Protein AF-A0A845RAY7-F1 (afdb_monomer)

Structure (mmCIF, N/CA/C/O backbone):
data_AF-A0A845RAY7-F1
#
_entry.id   AF-A0A845RAY7-F1
#
loop_
_atom_site.group_PDB
_atom_site.id
_atom_site.type_symbol
_atom_site.label_atom_id
_atom_site.label_alt_id
_atom_site.label_comp_id
_atom_site.label_asym_id
_atom_site.label_entity_id
_atom_site.label_seq_id
_atom_site.pdbx_PDB_ins_code
_atom_site.Cartn_x
_atom_site.Cartn_y
_atom_site.Cartn_z
_atom_site.occupancy
_atom_site.B_iso_or_equiv
_atom_site.auth_seq_id
_atom_site.auth_comp_id
_atom_site.auth_asym_id
_atom_site.auth_atom_id
_atom_site.pdbx_PDB_model_num
ATOM 1 N N . MET A 1 1 ? 12.019 12.726 -6.704 1.00 44.91 1 MET A N 1
ATOM 2 C CA . MET A 1 1 ? 11.540 12.089 -5.455 1.00 44.91 1 MET A CA 1
ATOM 3 C C . MET A 1 1 ? 12.172 10.706 -5.359 1.00 44.91 1 MET A C 1
ATOM 5 O O . MET A 1 1 ? 12.084 9.964 -6.328 1.00 44.91 1 MET A O 1
ATOM 9 N N . LYS A 1 2 ? 12.886 10.389 -4.271 1.00 53.84 2 LYS A N 1
ATOM 10 C CA . LYS A 1 2 ? 13.526 9.072 -4.079 1.00 53.84 2 LYS A CA 1
ATOM 11 C C . LYS A 1 2 ? 12.420 8.017 -3.952 1.00 53.84 2 LYS A C 1
ATOM 13 O O . LYS A 1 2 ? 11.551 8.180 -3.101 1.00 53.84 2 LYS A O 1
ATOM 18 N N . GLN A 1 3 ? 12.427 6.979 -4.790 1.00 65.56 3 GLN A N 1
ATOM 19 C CA . GLN A 1 3 ? 11.475 5.876 -4.636 1.00 65.56 3 GLN A CA 1
ATOM 20 C C . GLN A 1 3 ? 11.758 5.159 -3.313 1.00 65.56 3 GLN A C 1
ATOM 22 O O . GLN A 1 3 ? 12.900 4.795 -3.019 1.00 65.56 3 GLN A O 1
ATOM 27 N N . VAL A 1 4 ? 10.724 5.009 -2.487 1.00 82.19 4 VAL A N 1
ATOM 28 C CA . VAL A 1 4 ? 10.810 4.272 -1.222 1.00 82.19 4 VAL A CA 1
ATOM 29 C C . VAL A 1 4 ? 11.027 2.799 -1.559 1.00 82.19 4 VAL A C 1
ATOM 31 O O . VAL A 1 4 ? 10.381 2.280 -2.461 1.00 82.19 4 VAL A O 1
ATOM 34 N N . SER A 1 5 ? 11.944 2.112 -0.872 1.00 91.00 5 SER A N 1
ATOM 35 C CA . SER A 1 5 ? 12.166 0.683 -1.134 1.00 91.00 5 SER A CA 1
ATOM 36 C C . SER A 1 5 ? 10.976 -0.164 -0.672 1.00 91.00 5 SER A C 1
ATOM 38 O O . SER A 1 5 ? 10.318 0.177 0.312 1.00 91.00 5 SER A O 1
ATOM 40 N N . PHE A 1 6 ? 10.760 -1.319 -1.313 1.00 92.31 6 PHE A N 1
ATOM 41 C CA . PHE A 1 6 ? 9.710 -2.272 -0.932 1.00 92.31 6 PHE A CA 1
ATOM 42 C C . PHE A 1 6 ? 9.711 -2.595 0.567 1.00 92.31 6 PHE A C 1
ATOM 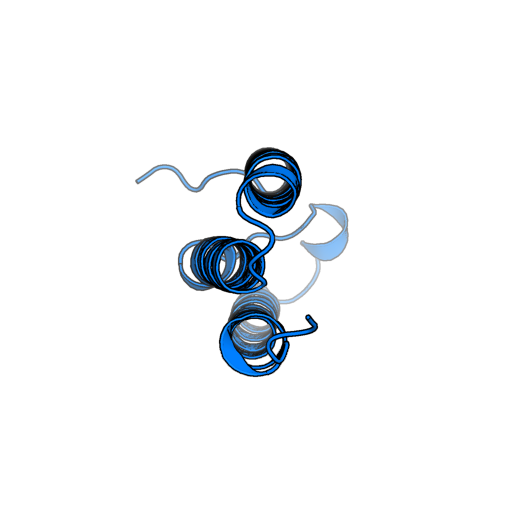44 O O . PHE A 1 6 ? 8.670 -2.532 1.211 1.00 92.31 6 PHE A O 1
ATOM 51 N N . LYS A 1 7 ? 10.890 -2.858 1.152 1.00 93.56 7 LYS A N 1
ATOM 52 C CA . LYS A 1 7 ? 11.021 -3.154 2.588 1.00 93.56 7 LYS A CA 1
ATOM 53 C C . LYS A 1 7 ? 10.478 -2.018 3.451 1.00 93.56 7 LYS A C 1
ATOM 55 O O . LYS A 1 7 ? 9.680 -2.257 4.348 1.00 93.56 7 LYS A O 1
ATOM 60 N N . VAL A 1 8 ? 10.892 -0.785 3.162 1.00 94.25 8 VAL A N 1
ATOM 61 C CA . VAL A 1 8 ? 10.452 0.396 3.918 1.00 94.25 8 VAL A CA 1
ATOM 62 C C . VAL A 1 8 ? 8.946 0.599 3.761 1.00 94.25 8 VAL A C 1
ATOM 64 O O . VAL A 1 8 ? 8.263 0.850 4.746 1.00 94.25 8 VAL A O 1
ATOM 67 N N . GLN A 1 9 ? 8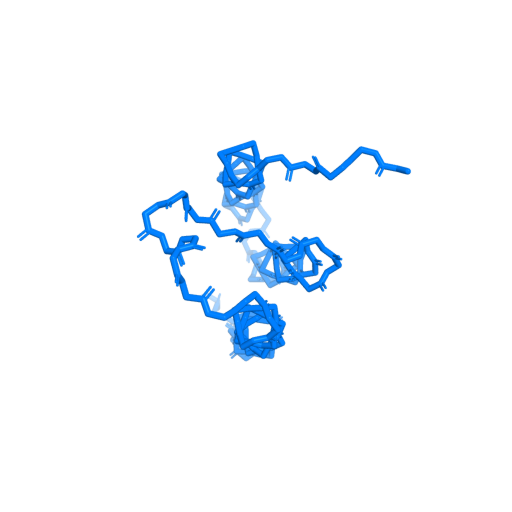.410 0.420 2.553 1.00 95.12 9 GLN A N 1
ATOM 68 C CA . GLN A 1 9 ? 6.979 0.566 2.299 1.00 95.12 9 GLN A CA 1
ATOM 69 C C . GLN A 1 9 ? 6.134 -0.476 3.046 1.00 95.12 9 GLN A C 1
ATOM 71 O O . GLN A 1 9 ? 5.078 -0.143 3.584 1.00 95.12 9 GLN A O 1
ATOM 76 N N . VAL A 1 10 ? 6.623 -1.715 3.145 1.00 95.25 10 VAL A N 1
ATOM 77 C CA . VAL A 1 10 ? 6.002 -2.767 3.962 1.00 95.25 10 VAL A CA 1
ATOM 78 C C . VAL A 1 10 ? 6.047 -2.408 5.449 1.00 95.25 10 VAL A C 1
ATOM 80 O O . V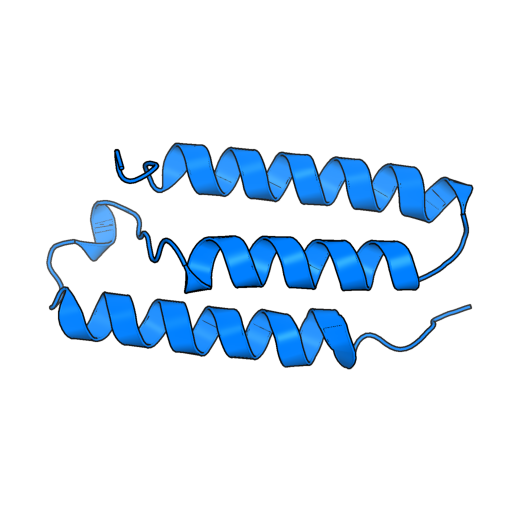AL A 1 10 ? 5.021 -2.520 6.113 1.00 95.25 10 VAL A O 1
ATOM 83 N N . TYR A 1 11 ? 7.175 -1.914 5.972 1.00 96.38 11 TYR A N 1
ATOM 84 C CA . TYR A 1 11 ? 7.254 -1.477 7.374 1.00 96.38 11 TYR A CA 1
ATOM 85 C C . TYR A 1 11 ? 6.308 -0.315 7.684 1.00 96.38 11 TYR A C 1
ATOM 87 O O . TYR A 1 11 ? 5.635 -0.343 8.712 1.00 96.38 11 TYR A O 1
ATOM 95 N N . ILE A 1 12 ? 6.207 0.671 6.788 1.00 96.06 12 ILE A N 1
ATOM 96 C CA . ILE A 1 12 ? 5.243 1.772 6.920 1.00 96.06 12 ILE A CA 1
ATOM 97 C C . ILE A 1 12 ? 3.815 1.219 6.929 1.00 96.06 12 ILE A C 1
ATOM 99 O O . ILE A 1 12 ? 3.024 1.585 7.792 1.00 96.06 12 ILE A O 1
ATOM 103 N N . SER A 1 13 ? 3.495 0.302 6.013 1.00 95.75 13 SER A N 1
ATOM 104 C CA . SER A 1 13 ? 2.160 -0.305 5.933 1.00 95.75 13 SER A CA 1
ATOM 105 C C . SER A 1 13 ? 1.813 -1.090 7.198 1.00 95.75 13 SER A C 1
ATOM 107 O O . SER A 1 13 ? 0.699 -0.981 7.703 1.00 95.75 13 SER A O 1
ATOM 109 N N . LEU A 1 14 ? 2.775 -1.833 7.752 1.00 96.19 14 LEU A N 1
ATOM 110 C CA . LEU A 1 14 ? 2.611 -2.556 9.010 1.00 96.19 14 LEU A CA 1
ATOM 111 C C . LEU A 1 14 ? 2.397 -1.596 10.187 1.00 96.19 14 LEU A C 1
ATOM 113 O O . LEU A 1 14 ? 1.504 -1.820 10.998 1.00 96.19 14 LEU A O 1
ATOM 117 N N . ALA A 1 15 ? 3.169 -0.509 10.261 1.00 96.31 15 ALA A N 1
ATOM 118 C CA . ALA A 1 15 ? 2.995 0.510 11.292 1.00 96.31 15 ALA A CA 1
ATOM 119 C C . ALA A 1 15 ? 1.606 1.166 11.211 1.00 96.31 15 ALA A C 1
ATOM 121 O O . ALA A 1 15 ? 0.934 1.297 12.232 1.00 96.31 15 ALA A O 1
ATOM 122 N N . VAL A 1 16 ? 1.140 1.507 10.001 1.00 95.44 16 VAL A N 1
ATOM 123 C CA . VAL A 1 16 ? -0.221 2.023 9.773 1.00 95.44 16 VAL A CA 1
ATOM 124 C C . VAL A 1 16 ? -1.263 1.023 10.263 1.00 95.44 16 VAL A C 1
ATOM 126 O O . VAL A 1 16 ? -2.168 1.419 10.993 1.00 95.44 16 VAL A O 1
ATOM 129 N N . LEU A 1 17 ? -1.117 -0.261 9.924 1.00 93.50 17 LEU A N 1
ATOM 130 C CA . LEU A 1 17 ? -2.047 -1.313 10.334 1.00 93.50 17 LEU A CA 1
ATOM 131 C C . LEU A 1 17 ? -2.131 -1.443 11.864 1.00 93.50 17 LEU A C 1
ATOM 133 O O . LEU A 1 17 ? -3.230 -1.492 12.413 1.00 93.50 17 LEU A O 1
ATOM 137 N N . VAL A 1 18 ? -0.987 -1.440 12.558 1.00 94.69 18 VAL A N 1
ATOM 138 C CA . VAL A 1 18 ? -0.931 -1.501 14.029 1.00 94.69 18 VAL A CA 1
ATOM 139 C C . VAL A 1 18 ? -1.590 -0.271 14.654 1.00 94.69 18 VAL A C 1
ATOM 141 O O . VAL A 1 18 ? -2.434 -0.418 15.536 1.00 94.69 18 VAL A O 1
ATOM 144 N N . CYS A 1 19 ? -1.266 0.936 14.181 1.00 93.75 19 CYS A N 1
ATOM 145 C CA . CYS A 1 19 ? -1.869 2.171 14.689 1.00 93.75 19 CYS A CA 1
ATOM 146 C C . CYS A 1 19 ? -3.389 2.178 14.498 1.00 93.75 19 CYS A C 1
ATOM 148 O O . CYS A 1 19 ? -4.135 2.464 15.430 1.00 93.75 19 CYS A O 1
ATOM 150 N N . VAL A 1 20 ? -3.849 1.821 13.302 1.00 91.69 20 VAL A N 1
ATOM 151 C CA . VAL A 1 20 ? -5.269 1.750 12.948 1.00 91.69 20 VAL A CA 1
ATOM 152 C C . VAL A 1 20 ? -6.009 0.711 13.786 1.00 91.69 20 VAL A C 1
ATOM 154 O O . VAL A 1 20 ? -7.127 0.975 14.222 1.00 91.69 20 VAL A O 1
ATOM 157 N N . PHE A 1 21 ? -5.390 -0.437 14.061 1.00 89.69 21 PHE A N 1
ATOM 158 C CA . PHE A 1 21 ? -5.965 -1.464 14.926 1.00 89.69 21 PHE A CA 1
ATOM 159 C C . PHE A 1 21 ? -6.118 -0.972 16.371 1.00 89.69 21 PHE A C 1
ATOM 161 O O . PHE A 1 21 ? -7.202 -1.074 16.945 1.00 89.69 21 PHE A O 1
ATOM 168 N N . VAL A 1 22 ? -5.060 -0.382 16.939 1.00 91.44 22 VAL A N 1
ATOM 169 C CA . VAL A 1 22 ? -5.076 0.164 18.305 1.00 91.44 22 VAL A CA 1
ATOM 170 C C . VAL A 1 22 ? -6.125 1.270 18.430 1.00 91.44 22 VAL A C 1
ATOM 172 O O . VAL A 1 22 ? -6.957 1.219 19.331 1.00 91.44 22 VAL A O 1
ATOM 175 N N . ILE A 1 23 ? -6.145 2.232 17.502 1.00 89.19 23 ILE A N 1
ATOM 176 C CA . ILE A 1 23 ? -7.140 3.316 17.489 1.00 89.19 23 ILE A CA 1
ATOM 177 C C . ILE A 1 23 ? -8.551 2.743 17.299 1.00 89.19 23 ILE A C 1
ATOM 179 O O . ILE A 1 23 ? -9.471 3.127 18.018 1.00 89.19 23 ILE A O 1
ATOM 183 N N . GLY A 1 24 ? -8.727 1.789 16.384 1.00 86.31 24 GLY A N 1
ATOM 184 C CA . GLY A 1 24 ? -10.006 1.120 16.151 1.00 86.31 24 GLY A CA 1
ATOM 185 C C . GLY A 1 24 ? -10.577 0.473 17.415 1.00 86.31 24 GLY A C 1
ATOM 186 O O . GLY A 1 24 ? -11.780 0.568 17.649 1.00 86.31 24 GLY A O 1
ATOM 187 N N . GLN A 1 25 ? -9.722 -0.092 18.273 1.00 84.56 25 GLN A N 1
ATOM 188 C CA . GLN A 1 25 ? -10.141 -0.687 19.544 1.00 84.56 25 GLN A CA 1
ATOM 189 C C . GLN A 1 25 ? -10.685 0.348 20.540 1.00 84.56 25 GLN A C 1
ATOM 191 O O . GLN A 1 25 ? -11.641 0.066 21.263 1.00 84.56 25 GLN A O 1
ATOM 196 N N . PHE A 1 26 ? -10.120 1.558 20.563 1.00 85.69 26 PHE A N 1
ATOM 197 C CA . PHE A 1 26 ? -10.616 2.642 21.416 1.00 85.69 26 PHE A CA 1
ATOM 198 C C . PHE A 1 26 ? -11.915 3.249 20.886 1.00 85.69 26 PHE A C 1
ATOM 200 O O . PHE A 1 26 ? -12.839 3.500 21.658 1.00 85.69 26 PHE A O 1
ATOM 207 N N . PHE A 1 27 ? -11.998 3.474 19.573 1.00 80.75 27 PHE A N 1
ATOM 208 C CA . PHE A 1 27 ? -13.141 4.149 18.956 1.00 80.75 27 PHE A CA 1
ATOM 209 C C . PHE A 1 27 ? -14.313 3.211 18.644 1.00 80.75 27 PHE A C 1
ATOM 211 O O . PHE A 1 27 ? -15.390 3.711 18.333 1.00 80.75 27 PHE A O 1
ATOM 218 N N . LYS A 1 28 ? -14.124 1.882 18.707 1.00 74.88 28 LYS A N 1
ATOM 219 C CA . LYS A 1 28 ? -15.134 0.853 18.382 1.00 74.88 28 LYS A CA 1
ATOM 220 C C . LYS A 1 28 ? -15.849 1.108 17.047 1.00 74.88 28 LYS A C 1
ATOM 222 O O . LYS A 1 28 ? -17.045 0.877 16.909 1.00 74.88 28 LYS A O 1
ATOM 227 N N . THR A 1 29 ? -15.121 1.633 16.062 1.00 74.75 29 THR A N 1
ATOM 228 C CA . THR A 1 29 ? -15.660 1.951 14.735 1.00 74.75 29 THR A CA 1
ATOM 229 C C . THR A 1 29 ? -14.820 1.290 13.651 1.00 74.75 29 THR A C 1
ATOM 231 O O . THR A 1 29 ? -13.599 1.448 13.600 1.00 74.75 29 THR A O 1
ATOM 234 N N . GLY A 1 30 ? -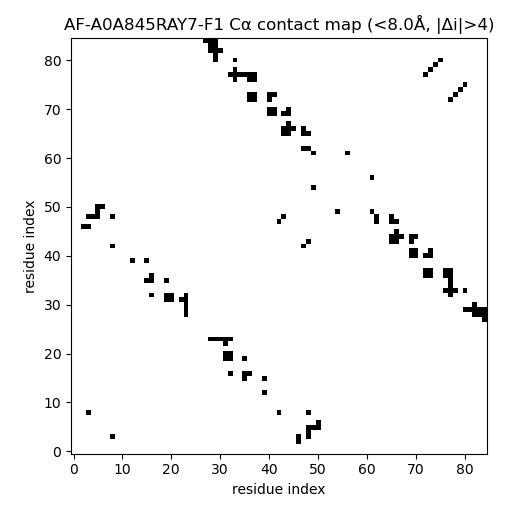15.484 0.601 12.719 1.00 75.38 30 GLY A N 1
ATOM 235 C CA . GLY A 1 30 ? -14.835 0.039 11.526 1.00 75.38 30 GLY A CA 1
ATOM 236 C C . GLY A 1 30 ? -14.272 1.103 10.572 1.00 75.38 30 GLY A C 1
ATOM 237 O O . GLY A 1 30 ? -13.407 0.809 9.754 1.00 75.38 30 GLY A O 1
ATOM 238 N N . LEU A 1 31 ? -14.694 2.366 10.714 1.00 83.69 31 LEU A N 1
ATOM 239 C CA . LEU A 1 31 ? -14.236 3.484 9.881 1.00 83.69 31 LEU A CA 1
ATOM 240 C C . LEU A 1 31 ? -12.717 3.679 9.914 1.00 83.69 31 LEU A C 1
ATOM 242 O O . LEU A 1 31 ? -12.111 3.942 8.878 1.00 83.69 31 LEU A O 1
ATOM 246 N N . VAL A 1 32 ? -12.093 3.532 11.086 1.00 87.62 32 VAL A N 1
ATOM 247 C CA . VAL A 1 32 ? -10.642 3.717 11.235 1.00 87.62 32 VAL A CA 1
ATOM 248 C C . VAL A 1 32 ? -9.883 2.641 10.452 1.00 87.62 32 VAL A C 1
ATOM 250 O O . VAL A 1 32 ? -8.897 2.944 9.781 1.00 87.62 32 VAL A O 1
ATOM 253 N N . GLN A 1 33 ? -10.386 1.402 10.473 1.00 87.12 33 GLN A N 1
ATOM 254 C CA . GLN A 1 33 ? -9.826 0.280 9.715 1.00 87.12 33 GLN A CA 1
ATOM 255 C C . GLN A 1 33 ? -9.933 0.511 8.210 1.00 87.12 33 GLN A C 1
ATOM 257 O O . GLN A 1 33 ? -8.939 0.375 7.494 1.00 87.12 33 GLN A O 1
ATOM 262 N N . ASN A 1 34 ? -11.100 0.958 7.752 1.00 90.12 34 ASN A N 1
ATOM 263 C CA . ASN A 1 34 ? -11.353 1.295 6.354 1.00 90.12 34 ASN A CA 1
ATOM 264 C C . ASN A 1 34 ? -10.385 2.376 5.850 1.00 90.12 34 ASN A C 1
ATOM 266 O O . ASN A 1 34 ? -9.738 2.199 4.816 1.00 90.12 34 ASN A O 1
ATOM 270 N N . ILE A 1 35 ? -10.201 3.459 6.615 1.00 91.19 35 ILE A N 1
ATOM 271 C CA . ILE A 1 35 ? -9.234 4.518 6.283 1.00 91.19 35 ILE A CA 1
ATOM 272 C C . ILE A 1 35 ? -7.808 3.954 6.216 1.00 91.19 35 ILE A C 1
ATOM 274 O O . ILE A 1 35 ? -7.070 4.271 5.282 1.00 91.19 35 ILE A O 1
ATOM 278 N N . GLY A 1 36 ? -7.424 3.083 7.153 1.00 93.44 36 GLY A N 1
ATOM 279 C CA . GLY A 1 36 ? -6.118 2.420 7.142 1.00 93.44 36 GLY A CA 1
ATOM 280 C C . GLY A 1 36 ? -5.850 1.643 5.855 1.00 93.44 36 GLY A C 1
ATOM 281 O O . GLY A 1 36 ? -4.793 1.802 5.239 1.00 93.44 36 GLY A O 1
ATOM 282 N N . TRP A 1 37 ? -6.827 0.858 5.401 1.00 94.50 37 TRP A N 1
ATOM 283 C CA . TRP A 1 37 ? -6.726 0.114 4.145 1.00 94.50 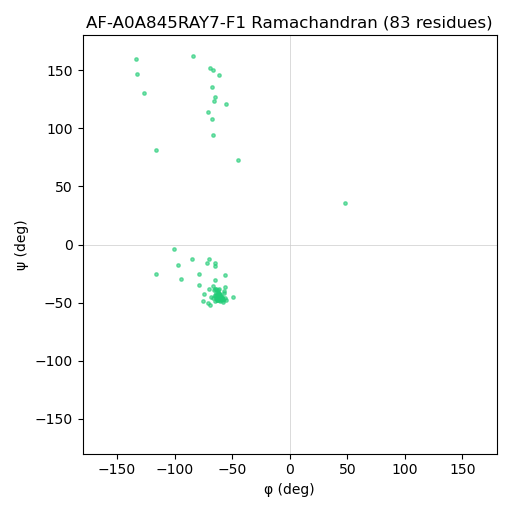37 TRP A CA 1
ATOM 284 C C . TRP A 1 37 ? -6.642 1.022 2.919 1.00 94.50 37 TRP A C 1
ATOM 286 O O . TRP A 1 37 ? -5.850 0.745 2.015 1.00 94.50 37 TRP A O 1
ATOM 296 N N . ILE A 1 38 ? -7.388 2.133 2.903 1.00 95.25 38 ILE A N 1
ATOM 297 C CA . ILE A 1 38 ? -7.294 3.139 1.834 1.00 95.25 38 ILE A CA 1
ATOM 298 C C . ILE A 1 38 ? -5.881 3.731 1.783 1.00 95.25 38 ILE A C 1
ATOM 300 O O . ILE A 1 38 ? -5.291 3.811 0.704 1.00 95.25 38 ILE A O 1
ATOM 304 N N . VAL A 1 39 ? -5.307 4.097 2.934 1.00 95.75 39 VAL A N 1
ATOM 305 C CA . VAL A 1 39 ? -3.944 4.648 3.022 1.00 95.75 39 VAL A CA 1
ATOM 306 C C . VAL A 1 39 ? -2.909 3.646 2.505 1.00 95.75 39 VAL A C 1
ATOM 308 O O . VAL A 1 39 ? -2.069 4.010 1.680 1.00 95.75 39 VAL A O 1
ATOM 311 N N . ILE A 1 40 ? -2.986 2.381 2.933 1.00 95.75 40 ILE A N 1
ATOM 312 C CA . ILE A 1 40 ? -2.078 1.322 2.464 1.00 95.75 40 ILE A CA 1
ATOM 313 C C . ILE A 1 40 ? -2.226 1.117 0.951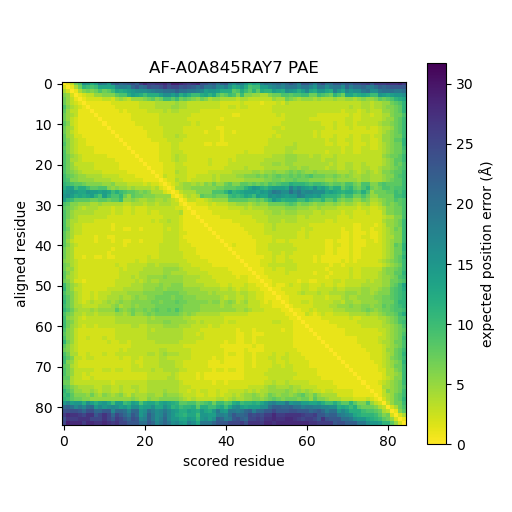 1.00 95.75 40 ILE A C 1
ATOM 315 O O . ILE A 1 40 ? -1.229 1.075 0.230 1.00 95.75 40 ILE A O 1
ATOM 319 N N . GLY A 1 41 ? -3.456 1.036 0.444 1.00 96.00 41 GLY A N 1
ATOM 320 C CA . GLY A 1 41 ? -3.707 0.897 -0.987 1.00 96.00 41 GLY A CA 1
ATOM 321 C C . GLY A 1 41 ? -3.127 2.059 -1.800 1.00 96.00 41 GLY A C 1
ATOM 322 O O . GLY A 1 41 ? -2.417 1.827 -2.779 1.00 96.00 41 GLY A O 1
ATOM 323 N N . LEU A 1 42 ? -3.338 3.305 -1.363 1.00 96.44 42 LEU A N 1
ATOM 324 C CA . LEU A 1 42 ? -2.792 4.500 -2.019 1.00 96.44 42 LEU A CA 1
ATOM 325 C C . LEU A 1 42 ? -1.260 4.514 -2.038 1.00 96.44 42 LEU A C 1
ATOM 327 O O . LEU A 1 42 ? -0.668 4.898 -3.049 1.00 96.44 42 LEU A O 1
ATOM 331 N N . LEU A 1 43 ? -0.618 4.053 -0.963 1.00 95.50 43 LEU A N 1
ATOM 332 C CA . LEU A 1 43 ? 0.840 3.954 -0.863 1.00 95.50 43 LEU A CA 1
ATOM 333 C C . LEU A 1 43 ? 1.421 3.125 -2.022 1.00 95.50 43 LEU A C 1
ATOM 335 O O . LEU A 1 43 ? 2.346 3.566 -2.706 1.00 95.50 43 LEU A O 1
ATOM 339 N N . PHE A 1 44 ? 0.832 1.955 -2.287 1.00 95.38 44 PHE A N 1
ATOM 340 C CA . PHE A 1 44 ? 1.243 1.067 -3.381 1.00 95.38 44 PHE A CA 1
ATOM 341 C C . PHE A 1 44 ? 0.736 1.513 -4.760 1.00 95.38 44 PHE A C 1
ATOM 343 O O . PHE A 1 44 ? 1.383 1.224 -5.766 1.00 95.38 44 PHE A O 1
ATOM 350 N N . LEU A 1 45 ? -0.365 2.266 -4.827 1.00 96.06 45 LEU A N 1
ATOM 351 C CA . LEU A 1 45 ? -0.862 2.837 -6.080 1.00 96.06 45 LEU A CA 1
ATOM 352 C C . LEU A 1 45 ? 0.086 3.923 -6.616 1.00 96.06 45 LEU A C 1
ATOM 354 O O . LEU A 1 45 ? 0.416 3.944 -7.810 1.00 96.06 45 LEU A O 1
ATOM 358 N N . ILE A 1 46 ? 0.529 4.814 -5.721 1.00 94.38 46 ILE A N 1
ATOM 359 C CA . ILE A 1 46 ? 1.420 5.941 -6.023 1.00 94.38 46 ILE A CA 1
ATOM 360 C C . ILE A 1 46 ? 2.854 5.447 -6.216 1.00 94.38 46 ILE A C 1
ATOM 362 O O . ILE A 1 46 ? 3.488 5.788 -7.218 1.00 94.38 46 ILE A O 1
ATOM 366 N N . ASN A 1 47 ? 3.348 4.618 -5.291 1.00 94.25 47 ASN A N 1
ATOM 367 C CA . ASN A 1 47 ? 4.687 4.040 -5.341 1.00 94.25 47 ASN A CA 1
ATOM 368 C C . ASN A 1 47 ? 4.604 2.506 -5.463 1.00 94.25 47 ASN A C 1
ATOM 370 O O . ASN A 1 47 ? 4.708 1.796 -4.458 1.00 94.25 47 ASN A O 1
ATOM 374 N N . PRO A 1 48 ? 4.390 1.976 -6.680 1.00 93.81 48 PRO A N 1
ATOM 375 C CA . PRO A 1 48 ? 4.337 0.540 -6.903 1.00 93.81 48 PRO A CA 1
ATOM 376 C C . PRO A 1 48 ? 5.736 -0.056 -6.758 1.00 93.81 48 PRO A C 1
ATOM 378 O O . PRO A 1 48 ? 6.628 0.228 -7.554 1.00 93.81 48 PRO A O 1
ATOM 381 N N . VAL A 1 49 ? 5.914 -0.881 -5.729 1.00 94.50 49 VAL A N 1
ATOM 382 C CA . VAL A 1 49 ? 7.190 -1.509 -5.368 1.00 94.50 49 VAL A CA 1
ATOM 383 C C . VAL A 1 49 ? 7.001 -2.995 -5.105 1.00 94.50 49 VAL A C 1
ATOM 385 O O . VAL A 1 49 ? 5.965 -3.418 -4.594 1.00 94.50 49 VAL A O 1
ATOM 388 N N . TRP A 1 50 ? 8.018 -3.788 -5.430 1.00 94.31 50 TRP A N 1
ATOM 389 C CA . TRP A 1 50 ? 8.010 -5.248 -5.324 1.00 94.31 50 TRP A CA 1
ATOM 390 C C . TRP A 1 50 ? 9.293 -5.770 -4.664 1.00 94.31 50 TRP A C 1
ATOM 392 O O . TRP A 1 50 ? 10.307 -5.063 -4.618 1.00 94.31 50 TRP A O 1
ATOM 402 N N . PRO A 1 51 ? 9.284 -7.001 -4.121 1.00 93.62 51 PRO A N 1
ATOM 403 C CA . PRO A 1 51 ? 10.499 -7.618 -3.610 1.00 93.62 51 PRO A CA 1
ATOM 404 C C . PRO A 1 51 ? 11.482 -7.916 -4.750 1.00 93.62 51 PRO A C 1
ATOM 406 O O . PRO A 1 51 ? 11.080 -8.259 -5.859 1.00 93.62 51 PRO A O 1
ATOM 409 N N . LYS A 1 52 ? 12.787 -7.882 -4.449 1.00 91.12 52 LYS A N 1
ATOM 410 C CA . LYS A 1 52 ? 13.852 -8.200 -5.422 1.00 91.1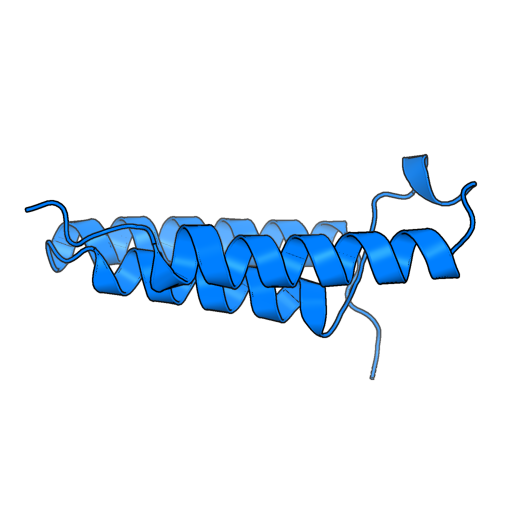2 52 LYS A CA 1
ATOM 411 C C . LYS A 1 52 ? 13.704 -9.587 -6.060 1.00 91.12 52 LYS A C 1
ATOM 413 O O . LYS A 1 52 ? 14.144 -9.792 -7.180 1.00 91.12 52 LYS A O 1
ATOM 418 N N . SER A 1 53 ? 13.063 -10.530 -5.370 1.00 92.69 53 SER A N 1
ATOM 419 C CA . SER A 1 53 ? 12.779 -11.870 -5.896 1.00 92.69 53 SER A CA 1
ATOM 420 C C . SER A 1 53 ? 11.822 -11.879 -7.092 1.00 92.69 53 SER A C 1
ATOM 422 O O . SER A 1 53 ? 11.789 -12.869 -7.812 1.00 92.69 53 SER A O 1
ATOM 424 N N . ALA A 1 54 ? 11.053 -10.808 -7.313 1.00 91.38 54 ALA A N 1
ATOM 425 C CA . ALA A 1 54 ? 10.154 -10.657 -8.456 1.00 91.38 54 ALA A CA 1
ATOM 426 C C . ALA A 1 54 ? 10.740 -9.772 -9.572 1.00 91.38 54 ALA A C 1
ATOM 428 O O . ALA A 1 54 ? 10.124 -9.639 -10.624 1.00 91.38 54 ALA A O 1
ATOM 429 N N . ASP A 1 55 ? 11.921 -9.181 -9.362 1.00 91.56 55 ASP A N 1
ATOM 430 C CA . ASP A 1 55 ? 12.493 -8.139 -10.228 1.00 91.56 55 ASP A CA 1
ATOM 431 C C . ASP A 1 55 ? 12.955 -8.646 -11.606 1.00 91.56 55 ASP A C 1
ATOM 433 O O . ASP A 1 55 ? 13.206 -7.853 -12.507 1.00 91.56 55 ASP A O 1
ATOM 437 N N . TRP A 1 56 ? 13.032 -9.970 -11.780 1.00 92.00 56 TRP A N 1
ATOM 438 C CA . TRP A 1 56 ? 13.321 -10.634 -13.056 1.00 92.00 56 TRP A CA 1
ATOM 439 C C . TRP A 1 56 ? 12.157 -10.564 -14.056 1.00 92.00 56 TRP A C 1
ATOM 441 O O . TRP A 1 56 ? 12.345 -10.851 -15.238 1.00 92.00 56 TRP A O 1
ATOM 451 N N . ARG A 1 57 ? 10.944 -10.226 -13.599 1.00 92.44 57 ARG A N 1
ATOM 452 C CA . ARG A 1 57 ? 9.753 -10.114 -14.450 1.00 92.44 57 ARG A CA 1
ATOM 453 C C . ARG A 1 57 ? 9.687 -8.738 -15.116 1.00 92.44 57 ARG A C 1
ATOM 455 O O . ARG A 1 57 ? 10.310 -7.791 -14.658 1.00 92.44 57 ARG A O 1
ATOM 462 N N . ASN A 1 58 ? 8.895 -8.604 -16.180 1.00 95.81 58 ASN A N 1
ATOM 463 C CA . ASN A 1 58 ? 8.664 -7.323 -16.844 1.00 95.81 58 ASN A CA 1
ATOM 464 C C . ASN A 1 58 ? 8.150 -6.253 -15.853 1.00 95.81 58 ASN A C 1
ATOM 466 O O . ASN A 1 58 ? 7.097 -6.413 -15.227 1.00 95.81 58 ASN A O 1
ATOM 470 N N . HIS A 1 59 ? 8.891 -5.149 -15.732 1.00 93.31 59 HIS A N 1
ATOM 471 C CA . HIS A 1 59 ? 8.599 -4.058 -14.796 1.00 93.31 59 HIS A CA 1
ATOM 472 C C . HIS A 1 59 ? 7.283 -3.340 -15.107 1.00 93.31 59 HIS A C 1
ATOM 474 O O . HIS A 1 59 ? 6.598 -2.905 -14.179 1.00 93.31 59 HIS A O 1
ATOM 480 N N . ASP A 1 60 ? 6.875 -3.266 -16.375 1.00 95.62 60 ASP A N 1
ATOM 481 C CA . ASP A 1 60 ? 5.596 -2.662 -16.755 1.00 95.62 60 ASP A CA 1
ATOM 482 C C . ASP A 1 60 ? 4.412 -3.528 -16.319 1.00 95.62 60 ASP A C 1
ATOM 484 O O . ASP A 1 60 ? 3.396 -3.005 -15.848 1.00 95.62 60 ASP A O 1
ATOM 488 N N . GLU A 1 61 ? 4.544 -4.853 -16.418 1.00 95.38 61 GLU A N 1
ATOM 489 C CA . GLU A 1 61 ? 3.540 -5.791 -15.906 1.00 95.38 61 GLU A CA 1
ATOM 490 C C . GLU A 1 61 ? 3.454 -5.738 -14.384 1.00 95.38 61 GLU A C 1
ATOM 492 O O . GLU A 1 61 ? 2.354 -5.645 -13.840 1.00 95.38 61 GLU A O 1
ATOM 497 N N . LEU A 1 62 ? 4.599 -5.749 -13.694 1.00 95.38 62 LEU A N 1
ATOM 498 C CA . LEU A 1 62 ? 4.656 -5.651 -12.232 1.00 95.38 62 LEU A CA 1
ATOM 499 C C . LEU A 1 62 ? 4.004 -4.360 -11.742 1.00 95.38 62 LEU A C 1
ATOM 501 O O . LEU A 1 62 ? 3.151 -4.384 -10.853 1.00 95.38 62 LEU A O 1
ATOM 505 N N . LYS A 1 63 ? 4.346 -3.232 -12.368 1.00 95.88 63 LYS A N 1
ATOM 506 C CA . LYS A 1 63 ? 3.780 -1.925 -12.042 1.00 95.88 63 LYS A CA 1
ATOM 507 C C . LYS A 1 63 ? 2.267 -1.893 -12.245 1.00 95.88 63 LYS A C 1
ATOM 509 O O . LYS A 1 63 ? 1.553 -1.377 -11.384 1.00 95.88 63 LYS A O 1
ATOM 514 N N . LYS A 1 64 ? 1.767 -2.441 -13.358 1.00 96.62 64 LYS A N 1
ATOM 515 C CA . LYS A 1 64 ? 0.321 -2.556 -13.613 1.00 96.62 64 LYS A CA 1
ATOM 516 C C . LYS A 1 64 ? -0.352 -3.464 -12.587 1.00 96.62 64 LYS A C 1
ATOM 518 O O . LYS A 1 64 ? -1.352 -3.057 -12.003 1.00 96.62 64 LYS A O 1
ATOM 523 N N . GLY A 1 65 ? 0.214 -4.641 -12.327 1.00 96.38 65 GLY A N 1
ATOM 524 C CA . GLY A 1 65 ? -0.319 -5.613 -11.374 1.00 96.38 65 GLY A CA 1
ATOM 525 C C . GLY A 1 65 ? -0.432 -5.046 -9.962 1.00 96.38 65 GLY A C 1
ATOM 526 O O . GLY A 1 65 ? -1.486 -5.161 -9.342 1.00 96.38 65 GLY A O 1
ATOM 527 N N . ILE A 1 66 ? 0.604 -4.349 -9.485 1.00 96.31 66 ILE A N 1
ATOM 528 C CA . ILE A 1 66 ? 0.573 -3.693 -8.173 1.00 96.31 66 ILE A CA 1
ATOM 529 C C . ILE A 1 66 ? -0.494 -2.610 -8.136 1.00 96.31 66 ILE A C 1
ATOM 531 O O . ILE A 1 66 ? -1.281 -2.593 -7.202 1.00 96.31 66 ILE A O 1
ATOM 535 N N . ARG A 1 67 ? -0.586 -1.749 -9.155 1.00 96.75 67 ARG A N 1
ATOM 536 C CA . ARG A 1 67 ? -1.612 -0.694 -9.192 1.00 96.75 67 ARG A CA 1
ATOM 537 C C . ARG A 1 67 ? -3.030 -1.261 -9.200 1.00 96.75 67 ARG A C 1
ATOM 539 O O . ARG A 1 67 ? -3.881 -0.753 -8.477 1.00 96.75 67 ARG A O 1
ATOM 546 N N . ILE A 1 68 ? -3.281 -2.315 -9.975 1.00 97.38 68 ILE A N 1
ATOM 547 C CA . ILE A 1 68 ? -4.576 -3.008 -9.987 1.00 97.38 68 ILE A CA 1
ATOM 548 C C . ILE A 1 68 ? -4.856 -3.608 -8.605 1.00 97.38 68 ILE A C 1
ATOM 550 O O . ILE A 1 68 ? -5.925 -3.374 -8.047 1.00 97.38 68 ILE A O 1
ATOM 554 N N . GLY A 1 69 ? -3.882 -4.306 -8.014 1.00 96.56 69 GLY A N 1
ATOM 555 C CA . GLY A 1 69 ? -3.986 -4.846 -6.657 1.00 96.56 69 GLY A CA 1
ATOM 556 C C . GLY A 1 69 ? -4.267 -3.765 -5.611 1.00 96.56 69 GLY A C 1
ATOM 557 O O . GLY A 1 69 ? -5.129 -3.943 -4.759 1.00 96.56 69 GLY A O 1
ATOM 558 N N . SER A 1 70 ? -3.614 -2.609 -5.712 1.00 96.50 70 SER A N 1
ATOM 559 C CA . SER A 1 70 ? -3.851 -1.453 -4.849 1.00 96.50 70 SER A CA 1
ATOM 560 C C . SER A 1 70 ? -5.272 -0.915 -4.966 1.00 96.50 70 SER A C 1
ATOM 562 O O . SER A 1 70 ? -5.905 -0.659 -3.945 1.00 96.50 70 SER A O 1
ATOM 564 N N . VAL A 1 71 ? -5.796 -0.776 -6.187 1.00 97.00 71 VAL A N 1
ATOM 565 C CA . VAL A 1 71 ? -7.192 -0.364 -6.408 1.00 97.00 71 VAL A CA 1
ATOM 566 C C . VAL A 1 71 ? -8.152 -1.385 -5.799 1.00 97.00 71 VAL A C 1
ATOM 568 O O . VAL A 1 71 ? -9.098 -0.997 -5.118 1.00 97.00 71 VAL A O 1
ATOM 571 N N . LEU A 1 72 ? -7.882 -2.683 -5.970 1.00 95.81 72 LEU A N 1
ATOM 572 C CA . LEU A 1 72 ? -8.684 -3.740 -5.353 1.00 95.81 72 LEU A CA 1
ATOM 573 C C . LEU A 1 72 ? -8.653 -3.660 -3.823 1.00 95.81 72 LEU A C 1
ATOM 575 O O . LEU A 1 72 ? -9.708 -3.757 -3.207 1.00 95.81 72 LEU A O 1
ATOM 579 N N . VAL A 1 73 ? -7.492 -3.418 -3.206 1.00 94.69 73 VAL A N 1
ATOM 580 C CA . VAL A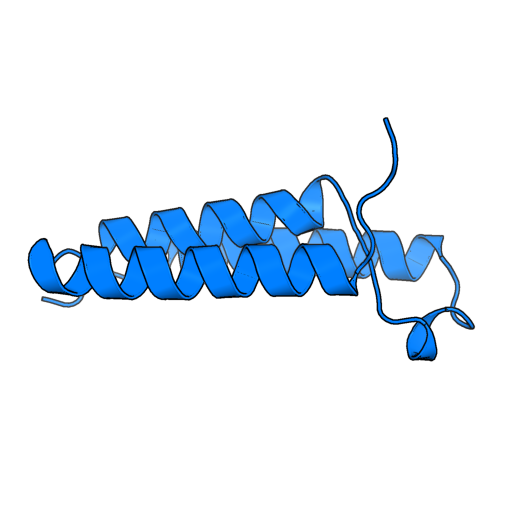 1 73 ? -7.384 -3.240 -1.746 1.00 94.69 73 VAL A CA 1
ATOM 581 C C . VAL A 1 73 ? -8.226 -2.056 -1.269 1.00 94.69 73 VAL A C 1
ATOM 583 O O . VAL A 1 73 ? -8.965 -2.191 -0.295 1.00 94.69 73 VAL A O 1
ATOM 586 N N . ILE A 1 74 ? -8.169 -0.923 -1.975 1.00 94.88 74 ILE A N 1
ATOM 587 C CA . ILE A 1 74 ? -8.966 0.270 -1.650 1.00 94.88 74 ILE A CA 1
ATOM 588 C C . ILE A 1 74 ? -10.462 -0.044 -1.730 1.00 94.88 74 ILE A C 1
ATOM 590 O O . ILE A 1 74 ? -11.206 0.286 -0.812 1.00 94.88 74 ILE A O 1
ATOM 594 N N . ILE A 1 75 ? -10.915 -0.692 -2.803 1.00 92.88 75 ILE A N 1
ATOM 595 C CA . ILE A 1 75 ? -12.341 -0.979 -3.004 1.00 92.88 75 ILE A CA 1
ATOM 596 C C . ILE A 1 75 ? -12.832 -2.022 -1.992 1.00 92.88 75 ILE A C 1
ATOM 598 O O . ILE A 1 75 ? -13.809 -1.786 -1.284 1.00 92.88 75 ILE A O 1
ATOM 602 N N . VAL A 1 76 ? -12.141 -3.157 -1.890 1.00 90.00 76 VAL A N 1
ATOM 603 C CA . VAL A 1 76 ? -12.565 -4.300 -1.070 1.00 90.00 76 VAL A CA 1
ATOM 604 C C . VAL A 1 76 ? -12.427 -3.994 0.419 1.00 90.00 76 VAL A C 1
ATOM 606 O O . VAL A 1 76 ? -13.375 -4.167 1.174 1.00 90.00 76 VAL A O 1
ATOM 609 N N . PHE A 1 77 ? -11.273 -3.512 0.870 1.00 86.44 77 PHE A N 1
ATOM 610 C CA . PHE A 1 77 ? -11.046 -3.316 2.304 1.00 86.44 77 PHE A CA 1
ATOM 611 C C . PHE A 1 77 ? -11.354 -1.896 2.771 1.00 86.44 77 PHE A C 1
ATOM 613 O O . PHE A 1 77 ? -11.768 -1.704 3.909 1.00 86.44 77 PHE A O 1
ATOM 620 N N . GLY A 1 78 ? -11.192 -0.902 1.897 1.00 86.44 78 GLY A N 1
ATOM 621 C CA . GLY A 1 78 ? -11.488 0.490 2.224 1.00 86.44 78 GLY A CA 1
ATOM 622 C C . GLY A 1 78 ? -12.974 0.841 2.181 1.00 86.44 78 GLY A C 1
ATOM 623 O O . GLY A 1 78 ? -13.428 1.640 2.994 1.00 86.44 78 GLY A O 1
ATOM 624 N N . PHE A 1 79 ? -13.745 0.246 1.267 1.00 82.25 79 PHE A N 1
ATOM 625 C CA . PHE A 1 79 ? -15.168 0.576 1.108 1.00 82.25 79 PHE A CA 1
ATOM 626 C C . PHE A 1 79 ? -16.119 -0.585 1.407 1.00 82.25 79 PHE A C 1
ATOM 628 O O . PHE A 1 79 ? -17.267 -0.335 1.776 1.00 82.25 79 PHE A O 1
ATOM 635 N N . TRP A 1 80 ? -15.677 -1.839 1.264 1.00 69.38 80 TRP A N 1
ATOM 636 C CA . TRP A 1 80 ? -16.569 -2.996 1.389 1.00 69.38 80 TRP A CA 1
ATOM 637 C C . TRP A 1 80 ? -16.563 -3.666 2.766 1.00 69.38 80 TRP A C 1
ATOM 639 O O . TRP A 1 80 ? -17.532 -4.351 3.099 1.00 69.38 80 TRP A O 1
ATOM 649 N N . VAL A 1 81 ? -15.547 -3.426 3.605 1.00 62.59 81 VAL A N 1
ATOM 650 C CA . VAL A 1 81 ? -15.586 -3.822 5.022 1.00 62.59 81 VAL A CA 1
ATOM 651 C C . VAL A 1 81 ? -16.667 -2.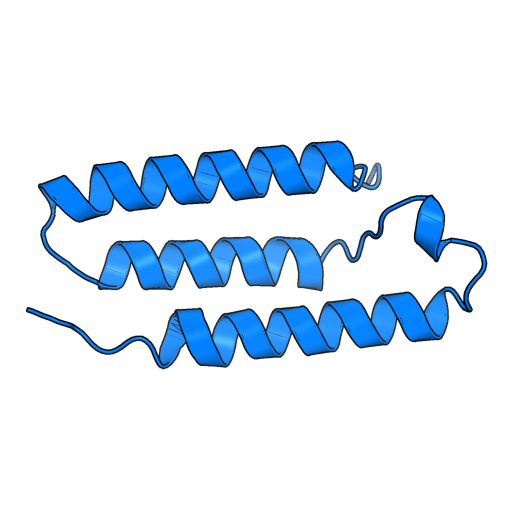988 5.709 1.00 62.59 81 VAL A C 1
ATOM 653 O O . VAL A 1 81 ? -16.488 -1.827 6.085 1.00 62.59 81 VAL A O 1
ATOM 656 N N . ARG A 1 82 ? -17.861 -3.582 5.773 1.00 58.94 82 ARG A N 1
ATOM 657 C CA . ARG A 1 82 ? -19.032 -3.030 6.444 1.00 58.94 82 ARG A CA 1
ATOM 658 C C . ARG A 1 82 ? -18.735 -2.849 7.928 1.00 58.94 82 ARG A C 1
ATOM 660 O O . ARG A 1 82 ? -18.062 -3.669 8.543 1.00 58.94 82 ARG A O 1
ATOM 667 N N . TYR A 1 83 ? -19.338 -1.789 8.457 1.00 52.00 83 TYR A N 1
ATOM 668 C CA . TYR A 1 83 ? -19.563 -1.417 9.852 1.00 52.00 83 TYR A CA 1
ATOM 669 C C . TYR A 1 83 ? -20.053 -2.591 10.722 1.00 52.00 83 TYR A C 1
ATOM 671 O O . TYR A 1 83 ? -21.228 -2.663 11.078 1.00 52.00 83 TYR A O 1
ATOM 679 N N . GLY A 1 84 ? -19.167 -3.536 11.026 1.00 43.44 84 GLY A N 1
ATOM 680 C CA . GLY A 1 84 ? -19.395 -4.545 12.050 1.00 43.44 84 GLY A CA 1
ATOM 681 C C . GLY A 1 84 ? -19.410 -3.851 13.403 1.00 43.44 84 GLY A C 1
ATOM 682 O O . GLY A 1 84 ? -18.378 -3.338 13.837 1.00 43.44 84 GLY A O 1
ATOM 683 N N . VAL A 1 85 ? -20.607 -3.764 13.978 1.00 40.88 85 VAL A N 1
ATOM 684 C CA . VAL A 1 85 ? -20.852 -3.468 15.393 1.00 40.88 85 VAL A CA 1
ATOM 685 C C . VAL A 1 85 ? -20.238 -4.574 16.242 1.00 40.88 85 VAL A C 1
ATOM 687 O O . VAL A 1 85 ? -20.370 -5.747 15.822 1.00 40.88 85 VAL A O 1
#

Solvent-accessible surface area (backbone atoms only — not comparable to full-atom values): 4623 Å² total; per-residue (Å²): 132,85,81,75,51,39,69,56,52,49,52,53,42,50,53,45,50,52,50,24,51,56,49,22,68,74,67,71,40,44,63,46,46,15,52,39,32,32,53,46,15,48,51,31,48,78,55,55,64,66,60,78,92,58,63,89,49,64,64,70,58,52,44,48,51,40,31,52,50,16,52,48,38,25,50,52,44,29,66,57,59,64,77,66,125

Nearest PDB structures (foldseek):
  7u8r-assembly1_f  TM=3.283E-01  e=2.747E+00  Sus scrofa
  7tk6-assembly1_0  TM=4.815E-01  e=8.280E+00  Saccharomyces cerevisiae
  9b8o-assembly1_f  TM=2.769E-01  e=4.633E+00  Rattus norvegicus

Radius of gyration: 14.25 Å; Cα contacts (8 Å, |Δi|>4): 83; chains: 1; bounding box: 35×24×38 Å

pLDDT: mean 88.19, std 12.95, range [40.88, 97.38]

Sequence (85 aa):
MKQVSFKVQVYISLAVLVCVFVIGQFFKTGLVQNIGWIVIGLLFLINPVWPKSADWRNHDELKKGIRIGSVLVIIVFGFWVRYGV

Foldseek 3Di:
DDQDAPVRLVVVLVVLQVVLVVVCVVVVWLQSQLVSQLVNLVSCLVRPYDDPVCVPDDPVVSSVVSNVVSVVSNCCRNPVPDTDD

Secondary structure (DSSP, 8-state):
-PPPPHHHHHHHHHHHHHHHHHHHHHHT-HHHHHHHHHHHHHHHHHS----GGGTTS-HHHHHHHHHHHHHHHIIIIIISS----

Mean predicted aligned error: 4.99 Å